Protein AF-A0A4Y9XP25-F1 (afdb_monomer_lite)

Organism: NCBI:txid34475

Radius of gyration: 17.22 Å; chains: 1; bounding box: 34×39×46 Å

Secondary structure (DSSP, 8-state):
-HHHHHHTT-SEEEESS-HHHHHHHH--TTHHHHHHHHH-PPPTT--HHHHHHS-S---B-SS-EEEEHHHHHHT---HHHHHHHHHHHHHHHHHHHHHHHHHHHTT-S----

Foldseek 3Di:
DVVVVLVVVDQEDEDLADLVNCCVLQVDPCSVVVLLVVQLDDDPPDDPVNSVPDDSDPQDDPRHHYYYLVRVLVPDPDPVVSVVSVVVSVVVVVVVSVVSVVCVVVVPDDPDD

Sequence (113 aa):
MRSAITWSGFDNFYYLFTHEDSRDQFDDPYDMKVIQAVFRTPAEGESSEARERRELYNRKNEFFEATSFAELLEDVTDAHDKDRLGRKTDEMRMTYANLMDEQRKNKIGFALE

pLDDT: mean 83.29, std 13.03, range [35.06, 97.5]

Structure (mmCIF, N/CA/C/O backbone):
data_AF-A0A4Y9XP25-F1
#
_entry.id   AF-A0A4Y9XP25-F1
#
loop_
_atom_site.group_PDB
_atom_site.id
_atom_site.type_symbol
_atom_site.label_atom_id
_atom_site.label_alt_id
_atom_site.label_comp_id
_atom_site.label_asym_id
_atom_site.label_entity_id
_atom_site.label_seq_id
_atom_site.pdbx_PDB_ins_code
_atom_site.Cartn_x
_atom_site.Cartn_y
_atom_site.Cartn_z
_atom_site.occupancy
_atom_site.B_iso_or_equiv
_atom_site.auth_seq_id
_atom_site.auth_comp_id
_atom_site.auth_asym_id
_atom_site.auth_atom_id
_atom_site.pdbx_PDB_model_num
ATOM 1 N N . MET A 1 1 ? -11.242 3.489 6.111 1.00 59.56 1 MET A N 1
ATOM 2 C CA . MET A 1 1 ? -11.006 3.905 4.708 1.00 59.56 1 MET A CA 1
ATOM 3 C C . MET A 1 1 ? -11.078 2.738 3.723 1.00 59.56 1 MET A C 1
ATOM 5 O O . MET A 1 1 ? -11.742 2.879 2.711 1.00 59.56 1 MET A O 1
ATOM 9 N N . ARG A 1 2 ? -10.486 1.568 4.007 1.00 68.12 2 ARG A N 1
ATOM 10 C CA . ARG A 1 2 ? -10.455 0.450 3.041 1.00 68.12 2 ARG A CA 1
ATOM 11 C C . ARG A 1 2 ? -11.735 -0.389 2.965 1.00 68.12 2 ARG A C 1
ATOM 13 O O . ARG A 1 2 ? -12.010 -0.959 1.924 1.00 68.12 2 ARG A O 1
ATOM 20 N N . SER A 1 3 ? -12.579 -0.359 3.997 1.00 76.38 3 SER A N 1
ATOM 21 C CA . SER A 1 3 ? -13.936 -0.911 3.900 1.00 76.38 3 SER A CA 1
ATOM 22 C C . SER A 1 3 ? -14.732 -0.253 2.770 1.00 76.38 3 SER A C 1
ATOM 24 O O . SER A 1 3 ? -15.411 -0.949 2.034 1.00 76.38 3 SER A O 1
ATOM 26 N N . ALA A 1 4 ? -14.613 1.066 2.575 1.00 83.31 4 ALA A N 1
ATOM 27 C CA . ALA A 1 4 ? -15.298 1.773 1.488 1.00 83.31 4 ALA A CA 1
ATOM 28 C C . ALA A 1 4 ? -14.871 1.283 0.090 1.00 83.31 4 ALA A C 1
ATOM 30 O O . ALA A 1 4 ? -15.698 1.251 -0.816 1.00 83.31 4 ALA A O 1
ATOM 31 N N . ILE A 1 5 ? -13.610 0.861 -0.071 1.00 83.06 5 ILE A N 1
ATOM 32 C CA . ILE A 1 5 ? -13.103 0.241 -1.307 1.00 83.06 5 ILE A CA 1
ATOM 33 C C . ILE A 1 5 ? -13.828 -1.092 -1.546 1.00 83.06 5 ILE A C 1
ATOM 35 O O . ILE A 1 5 ? -14.394 -1.289 -2.618 1.00 83.06 5 ILE A O 1
ATOM 39 N N . THR A 1 6 ? -13.921 -1.940 -0.518 1.00 86.25 6 THR A N 1
ATOM 40 C CA . THR A 1 6 ? -14.677 -3.202 -0.571 1.00 86.25 6 THR A CA 1
ATOM 41 C C . THR A 1 6 ? -16.162 -2.981 -0.863 1.00 86.25 6 THR A C 1
ATOM 43 O O . THR A 1 6 ? -16.722 -3.635 -1.736 1.00 86.25 6 THR A O 1
ATOM 46 N N . TRP A 1 7 ? -16.811 -2.022 -0.194 1.00 88.50 7 TRP A N 1
ATOM 47 C CA . TRP A 1 7 ? -18.220 -1.679 -0.441 1.00 88.50 7 TRP A CA 1
ATOM 48 C C . TRP A 1 7 ? -18.467 -1.143 -1.854 1.00 88.50 7 TRP A C 1
ATOM 50 O O . TRP A 1 7 ? -19.583 -1.237 -2.357 1.00 88.50 7 TRP A O 1
ATOM 60 N N . SER A 1 8 ? -17.431 -0.609 -2.503 1.00 90.94 8 SER A N 1
ATOM 61 C CA . SER A 1 8 ? -17.484 -0.178 -3.902 1.00 90.94 8 SER A CA 1
ATOM 62 C C . SER A 1 8 ? -17.302 -1.338 -4.894 1.00 90.94 8 SER A C 1
ATOM 64 O O . SER A 1 8 ? -17.316 -1.107 -6.099 1.00 90.94 8 SER A O 1
ATOM 66 N N . GLY A 1 9 ? -17.152 -2.575 -4.404 1.00 91.31 9 GLY A N 1
ATOM 67 C CA . GLY A 1 9 ? -17.037 -3.788 -5.213 1.00 91.31 9 GLY A CA 1
ATOM 68 C C . GLY A 1 9 ? -15.612 -4.159 -5.624 1.00 91.31 9 GLY A C 1
ATOM 69 O O . GLY A 1 9 ? -15.452 -5.058 -6.444 1.00 91.31 9 GLY A O 1
ATOM 70 N N . PHE A 1 10 ? -14.585 -3.494 -5.084 1.00 91.25 10 PHE A N 1
ATOM 71 C CA . PHE A 1 10 ? -13.189 -3.843 -5.357 1.00 91.25 10 PHE A CA 1
ATOM 72 C C . PHE A 1 10 ? -12.666 -4.842 -4.322 1.00 91.25 10 PHE A C 1
ATOM 74 O O . PHE A 1 10 ? -12.7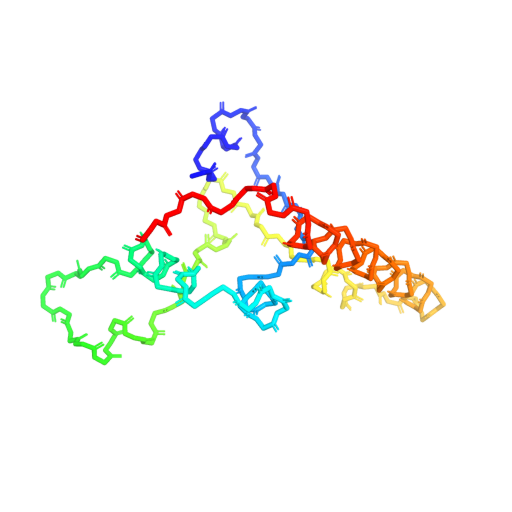03 -4.580 -3.118 1.00 91.25 10 PHE A O 1
ATOM 81 N N . ASP A 1 11 ? -12.133 -5.957 -4.811 1.00 92.31 11 ASP A N 1
ATOM 82 C CA . ASP A 1 11 ? -11.500 -7.025 -4.028 1.00 92.31 11 ASP A CA 1
ATOM 83 C C . ASP A 1 11 ? -9.965 -6.976 -4.095 1.00 92.31 11 ASP A C 1
ATOM 85 O O . ASP A 1 11 ? -9.272 -7.734 -3.424 1.00 92.31 11 ASP A O 1
ATOM 89 N N . ASN A 1 12 ? -9.399 -6.071 -4.888 1.00 91.88 12 ASN A N 1
ATOM 90 C CA . ASN A 1 12 ? -7.965 -5.870 -4.955 1.00 91.88 12 ASN A CA 1
ATOM 91 C C . ASN A 1 12 ? -7.626 -4.403 -5.175 1.00 91.88 12 ASN A C 1
ATOM 93 O O . ASN A 1 12 ? -8.396 -3.643 -5.769 1.00 91.88 12 ASN A O 1
ATOM 97 N N . PHE A 1 13 ? -6.471 -3.990 -4.664 1.00 91.38 13 PHE A N 1
ATOM 98 C CA . PHE A 1 13 ? -5.930 -2.677 -4.974 1.00 91.38 13 PHE A CA 1
ATOM 99 C C . PHE A 1 13 ? -4.416 -2.634 -4.811 1.00 91.38 13 PHE A C 1
ATOM 101 O O . PHE A 1 13 ? -3.810 -3.346 -4.007 1.00 91.38 13 PHE A O 1
ATOM 108 N N . TYR A 1 14 ? -3.826 -1.710 -5.558 1.00 92.38 14 TYR A N 1
ATOM 109 C CA . TYR A 1 14 ? -2.392 -1.496 -5.603 1.00 92.38 14 TYR A CA 1
ATOM 110 C C . TYR A 1 14 ? -2.056 -0.122 -5.050 1.00 92.38 14 TYR A C 1
ATOM 112 O O . TYR A 1 14 ? -2.769 0.850 -5.306 1.00 92.38 14 TYR A O 1
ATOM 120 N N . TYR A 1 15 ? -0.977 -0.034 -4.281 1.00 90.88 15 TYR A N 1
ATOM 121 C CA . TYR A 1 15 ? -0.585 1.209 -3.628 1.00 90.88 15 TYR A CA 1
ATOM 122 C C . TYR A 1 15 ? 0.910 1.487 -3.786 1.00 90.88 15 TYR A C 1
ATOM 124 O O . TYR A 1 15 ? 1.742 0.579 -3.762 1.00 90.88 15 TYR A O 1
ATOM 132 N N . LEU A 1 16 ? 1.239 2.768 -3.966 1.00 90.75 16 LEU A N 1
ATOM 133 C CA . LEU A 1 16 ? 2.610 3.220 -4.197 1.00 90.75 16 LEU A CA 1
ATOM 134 C C . LEU A 1 16 ? 3.416 3.300 -2.895 1.00 90.75 16 LEU A C 1
ATOM 136 O O . LEU A 1 16 ? 4.541 2.821 -2.856 1.00 90.75 16 LEU A O 1
ATOM 140 N N . PHE A 1 17 ? 2.835 3.866 -1.835 1.00 85.75 17 PHE A N 1
ATOM 141 C CA . PHE A 1 17 ? 3.502 4.063 -0.546 1.00 85.75 17 PHE A CA 1
ATOM 142 C C . PHE A 1 17 ? 2.972 3.094 0.503 1.00 85.75 17 PHE A C 1
ATOM 144 O O . PHE A 1 17 ? 1.758 2.997 0.711 1.00 85.75 17 PHE A O 1
ATOM 151 N N . THR A 1 18 ? 3.875 2.387 1.178 1.00 80.56 18 THR A N 1
ATOM 152 C CA . THR A 1 18 ? 3.525 1.626 2.382 1.00 80.56 18 THR A CA 1
ATOM 153 C C . THR A 1 18 ? 3.255 2.578 3.559 1.00 80.56 18 THR A C 1
ATOM 155 O O . THR A 1 18 ? 3.570 3.768 3.515 1.00 80.56 18 THR A O 1
ATOM 158 N N . HIS A 1 19 ? 2.673 2.063 4.646 1.00 72.88 19 HIS A N 1
ATOM 159 C CA . HIS A 1 19 ? 2.535 2.843 5.885 1.00 72.88 19 HIS A CA 1
ATOM 160 C C . HIS A 1 19 ? 3.891 3.238 6.485 1.00 72.88 19 HIS A C 1
ATOM 162 O O . HIS A 1 19 ? 3.997 4.263 7.152 1.00 72.88 19 HIS A O 1
ATOM 168 N N . GLU A 1 20 ? 4.919 2.431 6.240 1.00 69.88 20 GLU A N 1
ATOM 169 C CA . GLU A 1 20 ? 6.284 2.690 6.690 1.00 69.88 20 GLU A CA 1
ATOM 170 C C . GLU A 1 20 ? 6.932 3.780 5.829 1.00 69.88 20 GLU A C 1
ATOM 172 O O . GLU A 1 20 ? 7.483 4.729 6.381 1.00 69.88 20 GLU A O 1
ATOM 177 N N . ASP A 1 21 ? 6.736 3.730 4.505 1.00 70.94 21 ASP A N 1
ATOM 178 C CA . ASP A 1 21 ? 7.176 4.784 3.580 1.00 70.94 21 ASP A CA 1
ATOM 179 C C . ASP A 1 21 ? 6.559 6.136 3.963 1.00 70.94 21 ASP A C 1
ATOM 181 O O . ASP A 1 21 ? 7.239 7.157 3.950 1.00 70.94 21 ASP A O 1
ATOM 185 N N . SER A 1 22 ? 5.271 6.137 4.329 1.00 65.06 22 SER A N 1
ATOM 186 C CA . SER A 1 22 ? 4.541 7.345 4.730 1.00 65.06 22 SER A CA 1
ATOM 187 C C . SER A 1 22 ? 5.126 7.986 5.988 1.00 65.06 22 SER A C 1
ATOM 189 O O . SER A 1 22 ? 5.319 9.202 6.037 1.00 65.06 22 SER A O 1
ATOM 191 N N . ARG A 1 23 ? 5.475 7.162 6.987 1.00 66.25 23 ARG A N 1
ATOM 192 C CA . ARG A 1 23 ? 6.124 7.630 8.218 1.00 66.25 23 ARG A CA 1
ATOM 193 C C . ARG A 1 23 ? 7.442 8.335 7.911 1.00 66.25 23 ARG A C 1
ATOM 195 O O . ARG A 1 23 ? 7.683 9.415 8.440 1.00 66.25 23 ARG A O 1
ATOM 202 N N . ASP A 1 24 ? 8.279 7.709 7.088 1.00 64.00 24 ASP A N 1
ATOM 203 C CA . ASP A 1 24 ? 9.656 8.156 6.872 1.00 64.00 24 ASP A CA 1
ATOM 204 C C . ASP A 1 24 ? 9.750 9.308 5.857 1.00 64.00 24 ASP A C 1
ATOM 206 O O . ASP A 1 24 ? 10.676 10.112 5.933 1.00 64.00 24 ASP A O 1
ATOM 210 N N . GLN A 1 25 ? 8.796 9.426 4.924 1.00 63.16 25 GLN A N 1
ATOM 211 C CA . GLN A 1 25 ? 8.820 10.459 3.880 1.00 63.16 25 GLN A CA 1
ATOM 212 C C . GLN A 1 25 ? 8.014 11.717 4.208 1.00 63.16 25 GLN A C 1
ATOM 214 O O . GLN A 1 25 ? 8.321 12.776 3.660 1.00 63.16 25 GLN A O 1
ATOM 219 N N . PHE A 1 26 ? 6.992 11.643 5.068 1.00 63.72 26 PHE A N 1
ATOM 220 C CA . PHE A 1 26 ? 6.087 12.783 5.268 1.00 63.72 26 PHE A CA 1
ATOM 221 C C . PHE A 1 26 ? 6.280 13.529 6.591 1.00 63.72 26 PHE A C 1
ATOM 223 O O . PHE A 1 26 ? 5.773 14.647 6.709 1.00 63.72 26 PHE A O 1
ATOM 230 N N . ASP A 1 27 ? 7.109 13.012 7.505 1.00 57.72 27 ASP A N 1
ATOM 231 C CA . ASP A 1 27 ? 7.545 13.688 8.742 1.00 57.72 27 ASP A CA 1
ATOM 232 C C . ASP A 1 27 ? 6.365 14.245 9.566 1.00 57.72 27 ASP A C 1
ATOM 234 O O . ASP A 1 27 ? 6.448 15.303 10.191 1.00 57.72 27 ASP A O 1
ATOM 238 N N . ASP A 1 28 ? 5.222 13.549 9.514 1.00 62.44 28 ASP A N 1
ATOM 239 C CA . ASP A 1 28 ? 4.061 13.843 10.346 1.00 62.44 28 ASP A CA 1
ATOM 240 C C . ASP A 1 28 ? 4.187 13.035 11.651 1.00 62.44 28 ASP A C 1
ATOM 242 O O . ASP A 1 28 ? 4.006 11.809 11.652 1.00 62.44 28 ASP A O 1
ATOM 246 N N . PRO A 1 29 ? 4.485 13.691 12.789 1.00 61.97 29 PRO A N 1
ATOM 247 C CA . PRO A 1 29 ? 4.685 13.012 14.066 1.00 61.97 29 PRO A CA 1
ATOM 248 C C . PRO A 1 29 ? 3.413 12.335 14.606 1.00 61.97 29 PRO A C 1
ATOM 250 O O . PRO A 1 29 ? 3.483 11.593 15.597 1.00 61.97 29 PRO A O 1
ATOM 253 N N . TYR A 1 30 ? 2.251 12.579 13.993 1.00 67.38 30 TYR A N 1
ATOM 254 C CA . TYR A 1 30 ? 0.969 12.018 14.397 1.00 67.38 30 TYR A CA 1
ATOM 255 C C . TYR A 1 30 ? 0.487 10.876 13.499 1.00 67.38 30 TYR A C 1
ATOM 257 O O . TYR A 1 30 ? -0.248 10.028 14.003 1.00 67.38 30 TYR A O 1
ATOM 265 N N . ASP A 1 31 ? 0.926 10.771 12.242 1.00 72.44 31 ASP A N 1
ATOM 266 C CA . ASP A 1 31 ? 0.399 9.769 11.295 1.00 72.44 31 ASP A CA 1
ATOM 267 C C . ASP A 1 31 ? 0.598 8.335 11.814 1.00 72.44 31 ASP A C 1
ATOM 269 O O . ASP A 1 31 ? -0.347 7.560 11.972 1.00 72.44 31 ASP A O 1
ATOM 273 N N . MET A 1 32 ? 1.816 8.011 12.256 1.00 75.31 32 MET A N 1
ATOM 274 C CA . MET A 1 32 ? 2.112 6.700 12.841 1.00 75.31 32 MET A CA 1
ATOM 275 C C . MET A 1 32 ? 1.322 6.440 14.139 1.00 75.31 32 MET A C 1
ATOM 277 O O . MET A 1 32 ? 0.932 5.301 14.407 1.00 75.31 32 MET A O 1
ATOM 281 N N . LYS A 1 33 ? 1.027 7.478 14.936 1.00 79.44 33 LYS A N 1
ATOM 282 C CA . LYS A 1 33 ? 0.185 7.343 16.140 1.00 79.44 33 LYS A CA 1
ATOM 283 C C . LYS A 1 33 ? -1.267 7.055 15.768 1.00 79.44 33 LYS A C 1
ATOM 285 O O . LYS A 1 33 ? -1.883 6.193 16.392 1.00 79.44 33 LYS A O 1
ATOM 290 N N . VAL A 1 34 ? -1.798 7.733 14.752 1.00 81.12 34 VAL A N 1
ATOM 291 C CA . VAL A 1 34 ? -3.155 7.515 14.236 1.00 81.12 34 VAL A CA 1
ATOM 292 C C . VAL A 1 34 ? -3.279 6.110 13.652 1.00 81.12 34 VAL A C 1
ATOM 294 O O . VAL A 1 34 ? -4.191 5.379 14.031 1.00 81.12 34 VAL A O 1
ATOM 297 N N . ILE A 1 35 ? -2.336 5.685 12.807 1.00 80.19 35 ILE A N 1
ATOM 298 C CA . ILE A 1 35 ? -2.305 4.333 12.228 1.00 80.19 35 ILE A CA 1
ATOM 299 C C . ILE A 1 35 ? -2.294 3.281 13.344 1.00 80.19 35 ILE A C 1
ATOM 301 O O . ILE A 1 35 ? -3.121 2.369 13.349 1.00 80.19 35 ILE A O 1
ATOM 305 N N . GLN A 1 36 ? -1.421 3.426 14.343 1.00 81.94 36 GLN A N 1
ATOM 306 C CA . GLN A 1 36 ? -1.397 2.505 15.480 1.00 81.94 36 GLN A CA 1
ATOM 307 C C . GLN A 1 36 ? -2.710 2.512 16.271 1.00 81.94 36 GLN A C 1
ATOM 309 O O . GLN A 1 36 ? -3.202 1.443 16.623 1.00 81.94 36 GLN A O 1
ATOM 314 N N . ALA A 1 37 ? -3.302 3.680 16.527 1.00 84.31 37 ALA A N 1
ATOM 315 C CA . ALA A 1 37 ? -4.566 3.787 17.253 1.00 84.31 37 ALA A CA 1
ATOM 316 C C . ALA A 1 37 ? -5.739 3.131 16.504 1.00 84.31 37 ALA A C 1
ATOM 318 O O . ALA A 1 37 ? -6.605 2.527 17.134 1.00 84.31 37 ALA A O 1
ATOM 319 N N . VAL A 1 38 ? -5.751 3.212 15.170 1.00 83.38 38 VAL A N 1
ATOM 320 C CA . VAL A 1 38 ? -6.799 2.625 14.324 1.00 83.38 38 VAL A CA 1
ATOM 321 C C . VAL A 1 38 ? -6.651 1.107 14.207 1.00 83.38 38 VAL A C 1
ATOM 323 O O . VAL A 1 38 ? -7.655 0.399 14.238 1.00 83.38 38 VAL A O 1
ATOM 326 N N . PHE A 1 39 ? -5.425 0.593 14.074 1.00 83.50 39 PHE A N 1
ATOM 327 C CA . PHE A 1 39 ? -5.212 -0.818 13.736 1.00 83.50 39 PHE A CA 1
ATOM 328 C C . PHE A 1 39 ? -4.758 -1.716 14.899 1.00 83.50 39 PHE A C 1
ATOM 330 O O . PHE A 1 39 ? -4.974 -2.930 14.858 1.00 83.50 39 PHE A O 1
ATOM 337 N N . ARG A 1 40 ? -4.161 -1.163 15.963 1.00 86.88 40 ARG A N 1
ATOM 338 C CA . ARG A 1 40 ? -3.708 -1.918 17.150 1.00 86.88 40 ARG A CA 1
ATOM 339 C C . ARG A 1 40 ? -4.669 -1.764 18.323 1.00 86.88 40 ARG A C 1
ATOM 341 O O . ARG A 1 40 ? -4.273 -1.406 19.439 1.00 86.88 40 ARG A O 1
ATOM 348 N N . THR A 1 41 ? -5.944 -2.050 18.078 1.00 87.12 41 THR A N 1
ATOM 349 C CA . THR A 1 41 ? -6.944 -2.118 19.147 1.00 87.12 41 THR A CA 1
ATOM 350 C C . THR A 1 41 ? -6.591 -3.251 20.123 1.00 87.12 41 THR A C 1
ATOM 352 O O . THR A 1 41 ? -6.207 -4.335 19.663 1.00 87.12 41 THR A O 1
ATOM 355 N N . PRO A 1 42 ? -6.690 -3.029 21.447 1.00 84.88 42 PRO A N 1
ATOM 356 C CA . PRO A 1 42 ? -6.400 -4.062 22.440 1.00 84.88 42 PRO A CA 1
ATOM 357 C C . PRO A 1 42 ? -7.334 -5.266 22.293 1.00 84.88 42 PRO A C 1
ATOM 359 O O . PRO A 1 42 ? -8.538 -5.082 22.104 1.00 84.88 42 PRO A O 1
ATOM 362 N N . ALA A 1 43 ? -6.794 -6.477 22.412 1.00 87.81 43 ALA A N 1
ATOM 363 C CA . ALA A 1 43 ? -7.583 -7.689 22.611 1.00 87.81 43 ALA A CA 1
ATOM 364 C C . ALA A 1 43 ? -7.610 -8.096 24.098 1.00 87.81 43 ALA A C 1
ATOM 366 O O . ALA A 1 43 ? -6.679 -7.815 24.855 1.00 87.81 43 ALA A O 1
ATOM 367 N N . GLU A 1 44 ? -8.690 -8.747 24.538 1.00 91.12 44 GLU A N 1
ATOM 368 C CA . GLU A 1 44 ? -8.809 -9.225 25.920 1.00 91.12 44 GLU A CA 1
ATOM 369 C C . GLU A 1 44 ? -7.705 -10.250 26.235 1.00 91.12 44 GLU A C 1
ATOM 371 O O . GLU A 1 44 ? -7.473 -11.184 25.470 1.00 91.12 44 GLU A O 1
ATOM 376 N N . GLY A 1 45 ? -6.997 -10.053 27.352 1.00 89.38 45 GLY A N 1
ATOM 377 C CA . GLY A 1 45 ? -5.876 -10.910 27.761 1.00 89.38 45 GLY A CA 1
ATOM 378 C C . GLY A 1 45 ? -4.569 -10.699 26.981 1.00 89.38 45 GLY A C 1
ATOM 379 O O . GLY A 1 45 ? -3.599 -11.416 27.223 1.00 89.38 45 GLY A O 1
ATOM 380 N N . GLU A 1 46 ? -4.511 -9.728 26.066 1.00 90.62 46 GLU A N 1
ATOM 381 C CA . GLU A 1 46 ? -3.312 -9.410 25.287 1.00 90.62 46 GLU A CA 1
ATOM 382 C C . GLU A 1 46 ? -2.338 -8.525 26.083 1.00 90.62 46 GLU A C 1
ATOM 384 O O . GLU A 1 46 ? -2.729 -7.515 26.671 1.00 90.62 46 GLU A O 1
ATOM 389 N N . SER A 1 47 ? -1.048 -8.878 26.081 1.00 91.06 47 SER A N 1
ATOM 390 C CA . SER A 1 47 ? -0.009 -8.037 26.687 1.00 91.06 47 SER A CA 1
ATOM 391 C C . SER A 1 47 ? 0.351 -6.844 25.791 1.00 91.06 47 SER A C 1
ATOM 393 O O . SER A 1 47 ? 0.192 -6.886 24.567 1.00 91.06 47 SER A O 1
ATOM 395 N N . SER A 1 48 ? 0.908 -5.788 26.386 1.00 87.31 48 SER A N 1
ATOM 396 C CA . SER A 1 48 ? 1.435 -4.621 25.663 1.00 87.31 48 SER A CA 1
ATOM 397 C C . SER A 1 48 ? 2.435 -5.012 24.574 1.00 87.31 48 SER A C 1
ATOM 399 O O . SER A 1 48 ? 2.342 -4.540 23.443 1.00 87.31 48 SER A O 1
ATOM 401 N N . GLU A 1 49 ? 3.346 -5.930 24.886 1.00 87.56 49 GLU A N 1
ATOM 402 C CA . GLU A 1 49 ? 4.417 -6.358 23.985 1.00 87.56 49 GLU A CA 1
ATOM 403 C C . GLU A 1 49 ? 3.866 -7.210 22.836 1.00 87.56 49 GLU A C 1
ATOM 405 O O . GLU A 1 49 ? 4.369 -7.147 21.715 1.00 87.56 49 GLU A O 1
ATOM 410 N N . ALA A 1 50 ? 2.837 -8.025 23.099 1.00 86.88 50 ALA A N 1
ATOM 411 C CA . ALA A 1 50 ? 2.150 -8.782 22.055 1.00 86.88 50 ALA A CA 1
ATOM 412 C C . ALA A 1 50 ? 1.453 -7.838 21.065 1.00 86.88 50 ALA A C 1
ATOM 414 O O . ALA A 1 50 ? 1.595 -8.004 19.851 1.00 86.88 50 ALA A O 1
ATOM 415 N N . ARG A 1 51 ? 0.805 -6.788 21.580 1.00 86.31 51 ARG A N 1
ATOM 416 C CA . ARG A 1 51 ? 0.135 -5.768 20.769 1.00 86.31 51 ARG A CA 1
ATOM 417 C C . ARG A 1 51 ? 1.105 -4.984 19.883 1.00 86.31 51 ARG A C 1
ATOM 419 O O . ARG A 1 51 ? 0.788 -4.685 18.734 1.00 86.31 51 ARG A O 1
ATOM 426 N N . GLU A 1 52 ? 2.293 -4.658 20.387 1.00 84.75 52 GLU A N 1
ATOM 427 C CA . GLU A 1 52 ? 3.323 -3.929 19.630 1.00 84.75 52 GLU A CA 1
ATOM 428 C C . GLU A 1 52 ? 3.932 -4.737 18.481 1.00 84.75 52 GLU A C 1
ATOM 430 O O . GLU A 1 52 ? 4.364 -4.154 17.485 1.00 84.75 52 GLU A O 1
ATOM 435 N N . ARG A 1 53 ? 3.937 -6.071 18.584 1.00 84.44 53 ARG A N 1
ATOM 436 C CA . ARG A 1 53 ? 4.429 -6.965 17.524 1.00 84.44 53 ARG A CA 1
ATOM 437 C C . ARG A 1 53 ? 3.397 -7.259 16.438 1.00 84.44 53 ARG A C 1
ATOM 439 O O . ARG A 1 53 ? 3.762 -7.830 15.415 1.00 84.44 53 ARG A O 1
ATOM 446 N N . ARG A 1 54 ? 2.126 -6.889 16.629 1.00 83.62 54 ARG A N 1
ATOM 447 C CA . ARG A 1 54 ? 1.096 -7.088 15.603 1.00 83.62 54 ARG A CA 1
ATOM 448 C C . ARG A 1 54 ? 1.394 -6.246 14.374 1.00 83.62 54 ARG A C 1
ATOM 450 O O . ARG A 1 54 ? 1.664 -5.040 14.474 1.00 83.62 54 ARG A O 1
ATOM 457 N N . GLU A 1 55 ? 1.273 -6.891 13.220 1.00 81.44 55 GLU A N 1
ATOM 458 C CA . GLU A 1 55 ? 1.229 -6.204 11.939 1.00 81.44 55 GLU A CA 1
ATOM 459 C C . GLU A 1 55 ? 0.132 -5.139 11.982 1.00 81.44 55 GLU A C 1
ATOM 461 O O . GLU A 1 55 ? -0.984 -5.377 12.451 1.00 81.44 55 GLU A O 1
ATOM 466 N N . LEU A 1 56 ? 0.467 -3.936 11.519 1.00 77.88 56 LEU A N 1
ATOM 467 C CA . LEU A 1 56 ? -0.465 -2.810 11.514 1.00 77.88 56 LEU A CA 1
ATOM 468 C C . LEU A 1 56 ? -1.608 -3.021 10.528 1.00 77.88 56 LEU A C 1
ATOM 470 O O . LEU A 1 56 ? -2.596 -2.305 10.588 1.00 77.88 56 LEU A O 1
ATOM 474 N N . TYR A 1 57 ? -1.475 -3.938 9.574 1.00 77.88 57 TYR A N 1
ATOM 475 C CA . TYR A 1 57 ? -2.400 -3.969 8.463 1.00 77.88 57 TYR A CA 1
ATOM 476 C C . TYR A 1 57 ? -2.575 -5.366 7.871 1.00 77.88 57 TYR A C 1
ATOM 478 O O . TYR A 1 57 ? -1.646 -5.935 7.303 1.00 77.88 57 TYR A O 1
ATOM 486 N N . ASN A 1 58 ? -3.806 -5.883 7.947 1.00 85.44 58 ASN A N 1
ATOM 487 C CA . ASN A 1 58 ? -4.177 -7.156 7.339 1.00 85.44 58 ASN A CA 1
ATOM 488 C C . ASN A 1 58 ? -4.416 -6.994 5.828 1.00 85.44 58 ASN A C 1
ATOM 490 O O . ASN A 1 58 ? -5.547 -6.831 5.360 1.00 85.44 58 ASN A O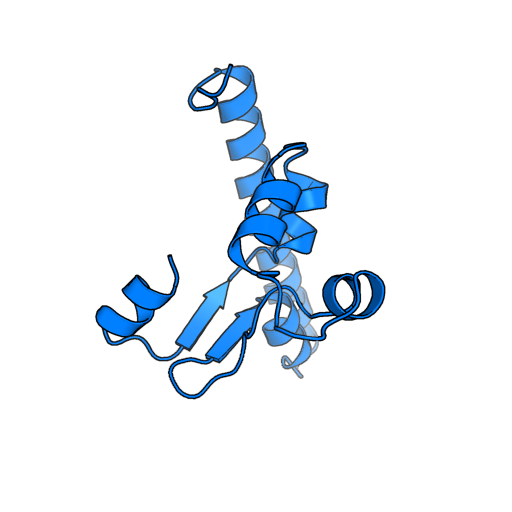 1
ATOM 494 N N . ARG A 1 59 ? -3.318 -6.991 5.071 1.00 87.00 59 ARG A N 1
ATOM 495 C CA . ARG A 1 59 ? -3.300 -6.741 3.622 1.00 87.00 59 ARG A CA 1
ATOM 496 C C . ARG A 1 59 ? -3.896 -7.853 2.761 1.00 87.00 59 ARG A C 1
ATOM 498 O O . ARG A 1 59 ? -4.259 -7.567 1.627 1.00 87.00 59 ARG A O 1
ATOM 505 N N . LYS A 1 60 ? -4.011 -9.074 3.286 1.00 90.31 60 LYS A N 1
ATOM 506 C CA . LYS A 1 60 ? -4.631 -10.223 2.612 1.00 90.31 60 LYS A CA 1
ATOM 507 C C . LYS A 1 60 ? -5.695 -10.813 3.527 1.00 90.31 60 LYS A C 1
ATOM 509 O O . LYS A 1 60 ? -5.367 -11.415 4.543 1.00 90.31 60 LYS A O 1
ATOM 514 N N . ASN A 1 61 ? -6.962 -10.625 3.189 1.00 90.38 61 ASN A N 1
ATOM 515 C CA . ASN A 1 61 ? -8.086 -11.111 3.986 1.00 90.38 61 ASN A CA 1
ATOM 516 C C . ASN A 1 61 ? -9.219 -11.614 3.083 1.00 90.38 61 ASN A C 1
ATOM 518 O O . ASN A 1 61 ? -9.096 -11.603 1.864 1.00 90.38 61 ASN A O 1
ATOM 522 N N . GLU A 1 62 ? -10.322 -12.064 3.683 1.00 92.75 62 GLU A N 1
ATOM 523 C CA . GLU A 1 62 ? -11.464 -12.632 2.949 1.00 92.75 62 GLU A CA 1
ATOM 524 C C . GLU A 1 62 ? -12.166 -11.642 2.001 1.00 92.75 62 GLU A C 1
ATOM 526 O O . GLU A 1 62 ? -12.902 -12.066 1.115 1.00 92.75 62 GLU A O 1
ATOM 531 N N . PHE A 1 63 ? -11.950 -10.337 2.183 1.00 91.12 63 PHE A N 1
ATOM 532 C CA . PHE A 1 63 ? -12.615 -9.283 1.420 1.00 91.12 63 PHE A CA 1
ATOM 533 C C . PHE A 1 63 ? -11.737 -8.680 0.333 1.00 91.12 63 PHE A C 1
ATOM 535 O O . PHE A 1 63 ? -12.268 -8.219 -0.676 1.00 91.12 63 PHE A O 1
ATOM 542 N N . PHE A 1 64 ? -10.424 -8.599 0.562 1.00 92.25 64 PHE A N 1
ATOM 543 C CA . PHE A 1 64 ? -9.517 -8.026 -0.419 1.00 92.25 64 PHE A CA 1
ATOM 544 C C . PHE A 1 64 ? -8.062 -8.486 -0.285 1.00 92.25 64 PHE A C 1
ATOM 546 O O . PHE A 1 64 ? -7.593 -8.884 0.789 1.00 92.25 64 PHE A O 1
ATOM 553 N N . GLU A 1 65 ? -7.320 -8.275 -1.370 1.00 93.56 65 GLU A N 1
ATOM 554 C CA . GLU A 1 65 ? -5.862 -8.325 -1.420 1.00 93.56 65 GLU A CA 1
ATOM 555 C C . GLU A 1 65 ? -5.260 -6.961 -1.78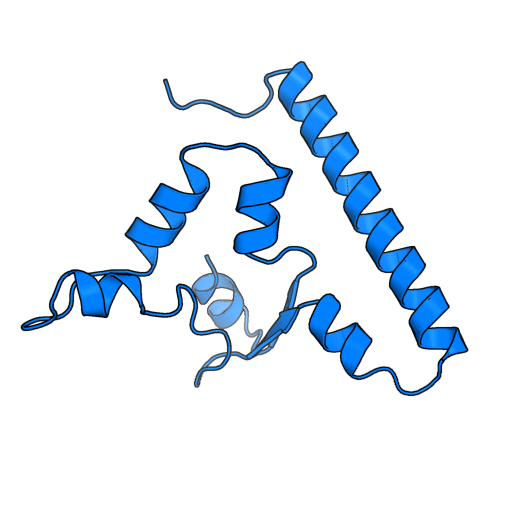9 1.00 93.56 65 GLU A C 1
ATOM 557 O O . GLU A 1 65 ? -5.677 -6.281 -2.725 1.00 93.56 65 GLU A O 1
ATOM 562 N N . ALA A 1 66 ? -4.266 -6.542 -1.014 1.00 91.75 66 ALA A N 1
ATOM 563 C CA . ALA A 1 66 ? -3.560 -5.289 -1.199 1.00 91.75 66 ALA A CA 1
ATOM 564 C C . ALA A 1 66 ? -2.080 -5.559 -1.478 1.00 91.75 66 ALA A C 1
ATOM 566 O O . ALA A 1 66 ? -1.389 -6.130 -0.626 1.00 91.75 66 ALA A O 1
ATOM 567 N N . THR A 1 67 ? -1.593 -5.073 -2.619 1.00 92.56 67 THR A N 1
ATOM 568 C CA . THR A 1 67 ? -0.210 -5.295 -3.064 1.00 92.56 67 THR A CA 1
ATOM 569 C C . THR A 1 67 ? 0.491 -3.968 -3.320 1.00 92.56 67 THR A C 1
ATOM 571 O O . THR A 1 67 ? -0.043 -3.071 -3.978 1.00 92.56 67 THR A O 1
ATOM 574 N N . SER A 1 68 ? 1.699 -3.818 -2.790 1.00 92.00 68 SER A N 1
ATOM 575 C CA . SER A 1 68 ? 2.504 -2.622 -3.036 1.00 92.00 68 SER A CA 1
ATOM 576 C C . SER A 1 68 ? 3.169 -2.660 -4.415 1.00 92.00 68 SER A C 1
ATOM 578 O O . SER A 1 68 ? 3.432 -3.724 -4.972 1.00 92.00 68 SER A O 1
ATOM 580 N N . PHE A 1 69 ? 3.510 -1.492 -4.961 1.00 93.00 69 PHE A N 1
ATOM 581 C CA . PHE A 1 69 ? 4.305 -1.423 -6.195 1.00 93.00 69 PHE A CA 1
ATOM 582 C C . PHE A 1 69 ? 5.689 -2.070 -6.033 1.00 93.00 69 PHE A C 1
ATOM 584 O O . PHE A 1 69 ? 6.213 -2.618 -6.996 1.00 93.00 69 PHE A O 1
ATOM 591 N N . ALA A 1 70 ? 6.267 -2.033 -4.828 1.00 90.50 70 ALA A N 1
ATOM 592 C CA . ALA A 1 70 ? 7.537 -2.697 -4.540 1.00 90.50 70 ALA A CA 1
ATOM 593 C C . ALA A 1 70 ? 7.424 -4.219 -4.719 1.00 90.50 70 ALA A C 1
ATOM 595 O O . ALA A 1 70 ? 8.227 -4.807 -5.433 1.00 90.50 70 ALA A O 1
ATOM 596 N N . GLU A 1 71 ? 6.371 -4.828 -4.169 1.00 91.81 71 GLU A N 1
ATOM 597 C CA . GLU A 1 71 ? 6.095 -6.259 -4.351 1.00 91.81 71 GLU A CA 1
ATOM 598 C C . GLU A 1 71 ? 5.835 -6.603 -5.822 1.00 91.81 71 GLU A C 1
ATOM 600 O O . GLU A 1 71 ? 6.385 -7.570 -6.335 1.00 91.81 71 GLU A O 1
ATOM 605 N N . LEU A 1 72 ? 5.080 -5.768 -6.546 1.00 93.75 72 LEU A N 1
ATOM 606 C CA . LEU A 1 72 ? 4.876 -5.977 -7.983 1.00 93.75 72 LEU A CA 1
ATOM 607 C C . LEU A 1 72 ? 6.189 -5.971 -8.776 1.00 93.75 72 LEU A C 1
ATOM 609 O O . LEU A 1 72 ? 6.320 -6.722 -9.737 1.00 93.75 72 LEU A O 1
ATOM 613 N N . LEU A 1 73 ? 7.153 -5.123 -8.405 1.00 94.62 73 LEU A N 1
ATOM 614 C CA . LEU A 1 73 ? 8.467 -5.069 -9.051 1.00 94.62 73 LEU A CA 1
ATOM 615 C C . LEU A 1 73 ? 9.325 -6.298 -8.732 1.00 94.62 73 LEU A C 1
ATOM 617 O O . LEU A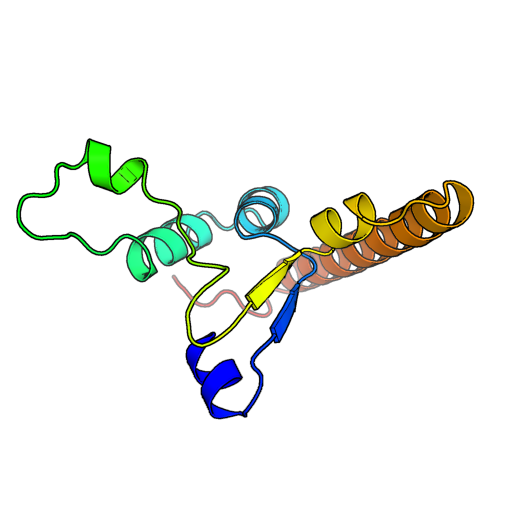 1 73 ? 10.168 -6.684 -9.547 1.00 94.62 73 LEU A O 1
ATOM 621 N N . GLU A 1 74 ? 9.143 -6.913 -7.564 1.00 93.94 74 GLU A N 1
ATOM 622 C CA . GLU A 1 74 ? 9.827 -8.158 -7.209 1.00 93.94 74 GLU A CA 1
ATOM 623 C C . GLU A 1 74 ? 9.431 -9.296 -8.151 1.00 93.94 74 GLU A C 1
ATOM 625 O O . GLU A 1 74 ? 10.322 -10.008 -8.621 1.00 93.94 74 GLU A O 1
ATOM 630 N N . ASP A 1 75 ? 8.150 -9.356 -8.521 1.00 94.50 75 ASP A N 1
ATOM 631 C CA . ASP A 1 75 ? 7.574 -10.359 -9.422 1.00 94.50 75 ASP A CA 1
ATOM 632 C C . ASP A 1 75 ? 7.954 -10.168 -10.907 1.00 94.50 75 ASP A C 1
ATOM 634 O O . ASP A 1 75 ? 7.742 -11.064 -11.728 1.00 94.50 75 ASP A O 1
ATOM 638 N N . VAL A 1 76 ? 8.546 -9.027 -11.289 1.00 96.12 76 VAL A N 1
ATOM 639 C CA . VAL A 1 76 ? 9.009 -8.798 -12.670 1.00 96.12 76 VAL A CA 1
ATOM 640 C C . VAL A 1 76 ? 10.286 -9.598 -12.932 1.00 96.12 76 VAL A C 1
ATOM 642 O O . VAL A 1 76 ? 11.353 -9.299 -12.394 1.00 96.12 76 VAL A O 1
ATOM 645 N N . THR A 1 77 ? 10.190 -10.606 -13.800 1.00 95.81 77 THR A N 1
ATOM 646 C CA . THR A 1 77 ? 11.308 -11.511 -14.112 1.00 95.81 77 THR A CA 1
ATOM 647 C C . THR A 1 77 ? 12.261 -10.971 -15.176 1.00 95.81 77 THR A C 1
ATOM 649 O O . THR A 1 77 ? 13.442 -11.312 -15.168 1.00 95.81 77 THR A O 1
ATOM 652 N N . ASP A 1 78 ? 11.764 -10.160 -16.112 1.00 97.50 78 ASP A N 1
ATOM 653 C CA . ASP A 1 78 ? 12.604 -9.549 -17.142 1.00 97.50 78 ASP A CA 1
ATOM 654 C C . ASP A 1 78 ? 13.401 -8.376 -16.558 1.00 97.50 78 ASP A C 1
ATOM 656 O O . ASP A 1 78 ? 12.839 -7.434 -15.998 1.00 97.50 78 ASP A O 1
ATOM 660 N N . ALA A 1 79 ? 14.727 -8.428 -16.687 1.00 95.75 79 ALA A N 1
ATOM 661 C CA . ALA A 1 79 ? 15.613 -7.448 -16.064 1.00 95.75 79 ALA A CA 1
ATOM 662 C C . ALA A 1 79 ? 15.456 -6.039 -16.658 1.00 95.75 79 ALA A C 1
ATOM 664 O O . ALA A 1 79 ? 15.580 -5.050 -15.935 1.00 95.75 79 ALA A O 1
ATOM 665 N N . HIS A 1 80 ? 15.176 -5.938 -17.960 1.00 96.88 80 HIS A N 1
ATOM 666 C CA . HIS A 1 80 ? 15.013 -4.651 -18.627 1.00 96.88 80 HIS A CA 1
ATOM 667 C C . HIS A 1 80 ? 13.693 -3.986 -18.218 1.00 96.88 80 HIS A C 1
ATOM 669 O O . HIS A 1 80 ? 13.670 -2.799 -17.888 1.00 96.88 80 HIS A O 1
ATOM 675 N N . ASP A 1 81 ? 12.597 -4.742 -18.183 1.00 97.12 81 ASP A N 1
ATOM 676 C CA . ASP A 1 81 ? 11.319 -4.235 -17.696 1.00 97.12 81 ASP A CA 1
ATOM 677 C C . ASP A 1 81 ? 11.354 -3.922 -16.201 1.00 97.12 81 ASP A C 1
ATOM 679 O O . ASP A 1 81 ? 10.796 -2.899 -15.802 1.00 97.12 81 ASP A O 1
ATOM 683 N N . LYS A 1 82 ? 12.054 -4.717 -15.383 1.00 96.69 82 LYS A N 1
ATOM 684 C CA . LYS A 1 82 ? 12.227 -4.427 -13.954 1.00 96.69 82 LYS A CA 1
ATOM 685 C C . LYS A 1 82 ? 12.939 -3.095 -13.729 1.00 96.69 82 LYS A C 1
ATOM 687 O O . LYS A 1 82 ? 12.457 -2.285 -12.941 1.00 96.69 82 LYS A O 1
ATOM 692 N N . ASP A 1 83 ? 14.024 -2.827 -14.458 1.00 96.88 83 ASP A N 1
ATOM 693 C CA . ASP A 1 83 ? 14.721 -1.534 -14.405 1.00 96.88 83 ASP A CA 1
ATOM 694 C C . ASP A 1 83 ? 13.819 -0.380 -14.868 1.00 96.88 83 ASP A C 1
ATOM 696 O O . ASP A 1 83 ? 13.668 0.632 -14.180 1.00 96.88 83 ASP A O 1
ATOM 700 N N . ARG A 1 84 ? 13.162 -0.542 -16.021 1.00 97.31 84 ARG A N 1
ATOM 701 C CA . ARG A 1 84 ? 12.294 0.490 -16.598 1.00 97.31 84 ARG A CA 1
ATOM 702 C C . ARG A 1 84 ? 11.122 0.839 -15.676 1.00 97.31 84 ARG A C 1
ATOM 704 O O . ARG A 1 84 ? 10.800 2.016 -15.512 1.00 97.31 84 ARG A O 1
AT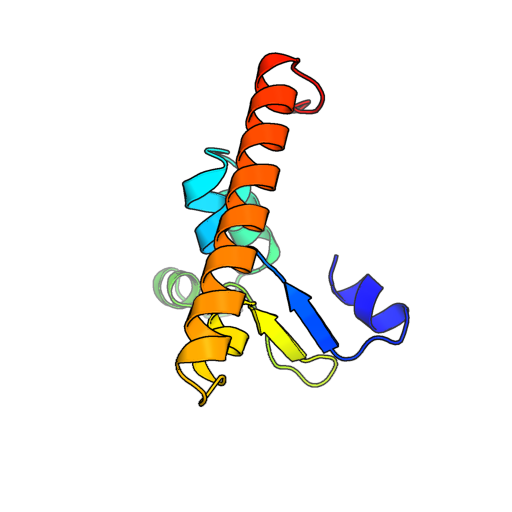OM 711 N N . LEU A 1 85 ? 10.459 -0.167 -15.108 1.00 97.12 85 LEU A N 1
ATOM 712 C CA . LEU A 1 85 ? 9.327 0.012 -14.198 1.00 97.12 85 LEU A CA 1
ATOM 713 C C . LEU A 1 85 ? 9.778 0.514 -12.822 1.00 97.12 85 LEU A C 1
ATOM 715 O O . LEU A 1 85 ? 9.075 1.333 -12.228 1.00 97.12 85 LEU A O 1
ATOM 719 N N . GLY A 1 86 ? 10.953 0.086 -12.352 1.00 96.38 86 GLY A N 1
ATOM 720 C CA . GLY A 1 86 ? 11.585 0.605 -11.140 1.00 96.38 86 GLY A CA 1
ATOM 721 C C . GLY A 1 86 ? 11.817 2.109 -11.239 1.00 96.38 86 GLY A C 1
ATOM 722 O O . GLY A 1 86 ? 11.254 2.865 -10.451 1.00 96.38 86 GLY A O 1
ATOM 723 N N . ARG A 1 87 ? 12.497 2.565 -12.300 1.00 96.69 87 ARG A N 1
ATOM 724 C CA . ARG A 1 87 ? 12.723 4.000 -12.547 1.00 96.69 87 ARG A CA 1
ATOM 725 C C . ARG A 1 87 ? 11.428 4.802 -12.611 1.00 96.69 87 ARG A C 1
ATOM 727 O O . ARG A 1 87 ? 11.331 5.864 -12.007 1.00 96.69 87 ARG A O 1
ATOM 734 N N . LYS A 1 88 ? 10.401 4.278 -13.284 1.00 96.25 88 LYS A N 1
ATOM 735 C CA . LYS A 1 88 ? 9.092 4.943 -13.345 1.00 96.25 88 LYS A CA 1
ATOM 736 C C . LYS A 1 88 ? 8.425 5.039 -11.969 1.00 96.25 88 LYS A C 1
ATOM 738 O O . LYS A 1 88 ? 7.776 6.037 -11.665 1.00 96.25 88 LYS A O 1
ATOM 743 N N . THR A 1 89 ? 8.571 4.008 -11.141 1.00 94.69 89 THR A N 1
ATOM 744 C CA . THR A 1 89 ? 8.054 4.002 -9.766 1.00 94.69 89 THR A CA 1
ATOM 745 C C . THR A 1 89 ? 8.765 5.062 -8.926 1.00 94.69 89 THR A C 1
ATOM 747 O O . THR A 1 89 ? 8.100 5.822 -8.223 1.00 94.69 89 THR A O 1
ATOM 750 N N . ASP A 1 90 ? 10.085 5.182 -9.061 1.00 93.00 90 ASP A N 1
ATOM 751 C CA . ASP A 1 90 ? 10.878 6.203 -8.370 1.00 93.00 90 ASP A CA 1
ATOM 752 C C . ASP A 1 90 ? 10.506 7.623 -8.819 1.00 93.00 90 ASP A C 1
ATOM 754 O O . ASP A 1 90 ? 10.280 8.498 -7.983 1.00 93.00 90 ASP A O 1
ATOM 758 N N . GLU A 1 91 ? 10.332 7.849 -10.123 1.00 95.12 91 GLU A N 1
ATOM 759 C CA . GLU A 1 91 ? 9.859 9.127 -10.677 1.00 95.12 91 GLU A CA 1
ATOM 760 C C . GLU A 1 91 ? 8.487 9.532 -10.111 1.00 95.12 91 GLU A C 1
ATOM 762 O O . GLU A 1 91 ? 8.263 10.698 -9.762 1.00 95.12 91 GLU A O 1
ATOM 767 N N . MET A 1 92 ? 7.561 8.575 -9.980 1.00 93.94 92 MET A N 1
ATOM 768 C CA . MET A 1 92 ? 6.251 8.815 -9.367 1.00 93.94 92 MET A CA 1
ATOM 769 C C . MET A 1 92 ? 6.385 9.177 -7.886 1.00 93.94 92 MET A C 1
ATOM 771 O O . MET A 1 92 ? 5.740 10.127 -7.431 1.00 93.94 92 MET A O 1
ATOM 775 N N . ARG A 1 93 ? 7.242 8.465 -7.141 1.00 90.44 93 ARG A N 1
ATOM 776 C CA . ARG A 1 93 ? 7.505 8.761 -5.725 1.00 90.44 93 ARG A CA 1
ATOM 777 C C . ARG A 1 93 ? 8.086 10.163 -5.546 1.00 90.44 93 ARG A C 1
ATOM 779 O O . ARG A 1 93 ? 7.592 10.917 -4.713 1.00 90.44 93 ARG A O 1
ATOM 786 N N . MET A 1 94 ? 9.065 10.541 -6.369 1.00 90.62 94 MET A N 1
ATOM 787 C CA . MET A 1 94 ? 9.672 11.877 -6.350 1.00 90.62 94 MET A CA 1
ATOM 788 C C . MET A 1 94 ? 8.663 12.978 -6.681 1.00 90.62 94 MET A C 1
ATOM 790 O O . MET A 1 94 ? 8.634 14.013 -6.020 1.00 90.62 94 MET A O 1
ATOM 794 N N . THR A 1 95 ? 7.812 12.755 -7.684 1.00 92.56 95 THR A N 1
ATOM 795 C CA . THR A 1 95 ? 6.764 13.715 -8.058 1.00 92.56 95 THR A CA 1
ATOM 796 C C . THR A 1 95 ? 5.809 13.964 -6.893 1.00 92.56 95 THR A C 1
ATOM 798 O O . THR A 1 95 ? 5.498 15.113 -6.584 1.00 92.56 95 THR A O 1
ATOM 801 N N . TYR A 1 96 ? 5.376 12.901 -6.211 1.00 88.81 96 TYR A N 1
ATOM 802 C CA . TYR A 1 96 ? 4.508 13.018 -5.042 1.00 88.81 96 TYR A CA 1
ATOM 803 C C . TYR A 1 96 ? 5.200 13.732 -3.874 1.00 88.81 96 TYR A C 1
ATOM 805 O O . TYR A 1 96 ? 4.610 14.632 -3.280 1.00 88.81 96 TYR A O 1
ATOM 813 N N . ALA A 1 97 ? 6.456 13.385 -3.574 1.00 85.06 97 ALA A N 1
ATOM 814 C CA . ALA A 1 97 ? 7.232 14.042 -2.523 1.00 85.06 97 ALA A CA 1
ATOM 815 C C . ALA A 1 97 ? 7.346 15.560 -2.762 1.00 85.06 97 ALA A C 1
ATOM 817 O O . ALA A 1 97 ? 7.070 16.351 -1.861 1.00 85.06 97 ALA A O 1
ATOM 818 N N . ASN A 1 98 ? 7.635 15.975 -4.000 1.00 87.38 98 ASN A N 1
ATOM 819 C CA . ASN A 1 98 ? 7.699 17.392 -4.366 1.00 87.38 98 ASN A CA 1
ATOM 820 C C . ASN A 1 98 ? 6.351 18.110 -4.174 1.00 87.38 98 ASN A C 1
ATOM 822 O O . ASN A 1 98 ? 6.318 19.225 -3.655 1.00 87.38 98 ASN A O 1
ATOM 826 N N . LEU A 1 99 ? 5.237 17.473 -4.558 1.00 87.88 99 LEU A N 1
ATOM 827 C CA . LEU A 1 99 ? 3.895 18.030 -4.351 1.00 87.88 99 LEU A CA 1
ATOM 828 C C . LEU A 1 99 ? 3.577 18.209 -2.860 1.00 87.88 99 LEU A C 1
ATOM 830 O O . LEU A 1 99 ? 3.039 19.244 -2.466 1.00 87.88 99 LEU A O 1
ATOM 834 N N . MET A 1 100 ? 3.939 17.233 -2.024 1.00 80.69 100 MET A N 1
ATOM 835 C CA . MET A 1 100 ? 3.755 17.319 -0.572 1.00 80.69 100 MET A CA 1
ATOM 836 C C . MET A 1 100 ? 4.584 18.453 0.041 1.00 80.69 100 MET A C 1
ATOM 838 O O . MET A 1 100 ? 4.090 19.187 0.900 1.00 80.69 100 MET A O 1
ATOM 842 N N . ASP A 1 101 ? 5.817 18.650 -0.424 1.00 83.25 101 ASP A N 1
ATOM 843 C CA . ASP A 1 101 ? 6.667 19.757 0.019 1.00 83.25 101 ASP A CA 1
ATOM 844 C C . ASP A 1 101 ? 6.091 21.125 -0.358 1.00 83.25 101 ASP A C 1
ATOM 846 O O . ASP A 1 101 ? 6.129 22.062 0.446 1.00 83.25 101 ASP A O 1
ATOM 850 N N . GLU A 1 102 ? 5.524 21.260 -1.558 1.00 85.50 102 GLU A N 1
ATOM 851 C CA . GLU A 1 102 ? 4.821 22.477 -1.970 1.00 85.50 102 GLU A CA 1
ATOM 852 C C . GLU A 1 102 ? 3.570 22.733 -1.121 1.00 85.50 102 GLU A C 1
ATOM 854 O O . GLU A 1 102 ? 3.363 23.857 -0.653 1.00 85.50 102 GLU A O 1
ATOM 859 N N . GLN A 1 103 ? 2.762 21.703 -0.855 1.00 79.50 103 GLN A N 1
ATOM 860 C CA . GLN A 1 103 ? 1.591 21.817 0.021 1.00 79.50 103 GLN A CA 1
ATOM 861 C C . GLN A 1 103 ? 1.976 22.259 1.438 1.00 79.50 103 GLN A C 1
ATOM 863 O O . GLN A 1 103 ? 1.359 23.178 1.987 1.00 79.50 103 GLN A O 1
ATOM 868 N N . ARG A 1 104 ? 3.041 21.669 1.999 1.00 73.50 104 ARG A N 1
ATOM 869 C CA . ARG A 1 104 ? 3.579 22.011 3.323 1.00 73.50 104 ARG A CA 1
ATOM 870 C C . ARG A 1 104 ? 4.018 23.473 3.386 1.00 73.50 104 ARG A C 1
ATOM 872 O O . ARG A 1 104 ? 3.626 24.191 4.306 1.00 73.50 104 ARG A O 1
ATOM 879 N N . LYS A 1 105 ? 4.779 23.940 2.388 1.00 80.25 105 LYS A N 1
ATOM 880 C CA . LYS A 1 105 ? 5.221 25.346 2.282 1.00 80.25 105 LYS A CA 1
ATOM 881 C C . LYS A 1 105 ? 4.041 26.312 2.222 1.00 80.25 105 LYS A C 1
ATOM 883 O O . LYS A 1 105 ? 4.083 27.369 2.847 1.00 80.25 105 LYS A O 1
ATOM 888 N N . ASN A 1 106 ? 2.980 25.926 1.520 1.00 81.19 106 ASN A N 1
ATOM 889 C CA . ASN A 1 106 ? 1.792 26.753 1.345 1.00 81.19 106 ASN A CA 1
ATOM 890 C C . ASN A 1 106 ? 0.792 26.660 2.517 1.00 81.19 106 ASN A C 1
ATOM 892 O O . ASN A 1 106 ? -0.229 27.344 2.480 1.00 81.19 106 ASN A O 1
ATOM 896 N N . LYS A 1 107 ? 1.067 25.852 3.559 1.00 67.88 107 LYS A N 1
ATOM 897 C CA . LYS A 1 107 ? 0.171 25.596 4.711 1.00 67.88 107 LYS A CA 1
ATOM 898 C C . LYS A 1 107 ? -1.250 25.182 4.311 1.00 67.88 107 LYS A C 1
ATOM 900 O O . LYS A 1 107 ? -2.209 25.396 5.053 1.00 67.88 107 LYS A O 1
ATOM 905 N N . ILE A 1 108 ? -1.398 24.574 3.141 1.00 61.12 108 ILE A N 1
ATOM 906 C CA . ILE A 1 108 ? -2.680 24.051 2.686 1.00 61.12 108 ILE A CA 1
ATOM 907 C C . ILE A 1 108 ? -2.806 22.652 3.291 1.00 61.12 108 ILE A C 1
ATOM 909 O O . ILE A 1 108 ? -2.280 21.698 2.731 1.00 61.12 108 ILE A O 1
ATOM 913 N N . GLY A 1 109 ? -3.469 22.530 4.447 1.00 55.75 109 GLY A N 1
ATOM 914 C CA . GLY A 1 109 ? -3.990 21.231 4.896 1.00 55.75 109 GLY A CA 1
ATOM 915 C C . GLY A 1 109 ? -3.471 20.614 6.198 1.00 55.75 109 GLY A C 1
ATOM 916 O O . GLY A 1 109 ? -3.685 19.424 6.378 1.00 55.75 109 GLY A O 1
ATOM 917 N N . PHE A 1 110 ? -2.889 21.361 7.140 1.00 48.66 110 PHE A N 1
ATOM 918 C CA . PHE A 1 110 ? -2.694 20.846 8.507 1.00 48.66 110 PHE A CA 1
ATOM 919 C C . PHE A 1 110 ? -3.440 21.719 9.512 1.00 48.66 110 PHE A C 1
ATOM 921 O O . PHE A 1 110 ? -2.900 22.669 10.070 1.00 48.66 110 PHE A O 1
ATOM 928 N N . ALA A 1 111 ? -4.725 21.411 9.686 1.00 41.34 111 ALA A N 1
ATOM 929 C CA . ALA A 1 111 ? -5.552 21.924 10.767 1.00 41.34 111 ALA A CA 1
ATOM 930 C C . ALA A 1 111 ? -5.695 20.831 11.825 1.00 41.34 111 ALA A C 1
ATOM 932 O O . ALA A 1 111 ? -6.717 20.157 11.879 1.00 41.34 111 ALA A O 1
ATOM 933 N N . LEU A 1 112 ? -4.657 20.645 12.632 1.00 41.81 112 LEU A N 1
ATOM 934 C CA . LEU A 1 112 ? -4.788 20.149 13.996 1.00 41.81 112 LEU A CA 1
ATOM 935 C C . LEU A 1 112 ? -3.783 20.955 14.824 1.00 41.81 112 LEU A C 1
ATOM 937 O O . LEU A 1 112 ? -2.575 20.820 14.630 1.00 41.81 112 LEU A O 1
ATOM 941 N N . GLU A 1 113 ? -4.322 21.880 15.620 1.00 35.06 113 GLU A N 1
ATOM 942 C CA . GLU A 1 113 ? -3.601 22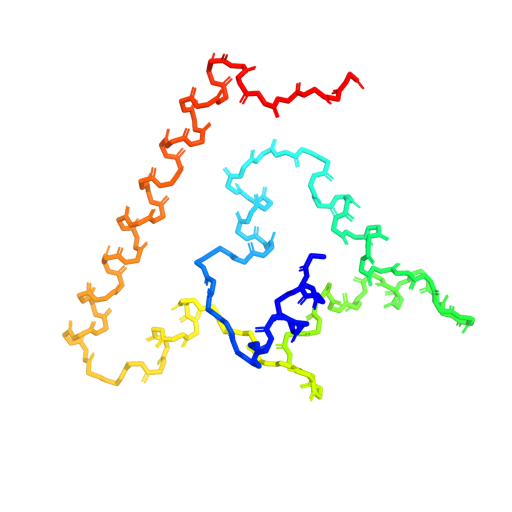.648 16.646 1.00 35.06 113 GLU A CA 1
ATOM 943 C C . GLU A 1 113 ? -3.044 21.739 17.750 1.00 35.06 113 GLU A C 1
ATOM 945 O O . GLU A 1 113 ? -3.714 20.732 18.089 1.00 35.06 113 GLU A O 1
#